Protein AF-A0A7K2YXX1-F1 (afdb_monomer_lite)

Structure (mmCIF, N/CA/C/O backbone):
data_AF-A0A7K2YXX1-F1
#
_entry.id   AF-A0A7K2YXX1-F1
#
loop_
_atom_site.group_PDB
_atom_site.id
_atom_site.type_symbol
_atom_site.label_atom_id
_atom_site.label_alt_id
_atom_site.label_comp_id
_atom_site.label_asym_id
_atom_site.label_entity_id
_atom_site.label_seq_id
_atom_site.pdbx_PDB_ins_code
_atom_site.Cartn_x
_atom_site.Cartn_y
_atom_site.Cartn_z
_atom_site.occupancy
_atom_site.B_iso_or_equiv
_atom_site.auth_seq_id
_atom_site.auth_comp_id
_atom_site.auth_asym_id
_atom_site.auth_atom_id
_atom_site.pdbx_PDB_model_num
ATOM 1 N N . ALA A 1 1 ? -1.522 -7.852 -12.068 1.00 72.75 1 ALA A N 1
ATOM 2 C CA . ALA A 1 1 ? -0.471 -8.752 -11.544 1.00 72.75 1 ALA A CA 1
ATOM 3 C C . ALA A 1 1 ? -0.870 -9.451 -10.232 1.00 72.75 1 ALA A C 1
ATOM 5 O O . ALA A 1 1 ? -1.426 -10.537 -10.309 1.00 72.75 1 ALA A O 1
ATOM 6 N N . TYR A 1 2 ? -0.658 -8.875 -9.033 1.00 79.44 2 TYR A N 1
ATOM 7 C CA . TYR A 1 2 ? -0.924 -9.591 -7.761 1.00 79.44 2 TYR A CA 1
ATOM 8 C C . TYR A 1 2 ? -2.403 -9.956 -7.555 1.00 79.44 2 TYR A C 1
ATOM 10 O O . TYR A 1 2 ? -2.738 -11.125 -7.391 1.00 79.44 2 TYR A O 1
ATOM 18 N N . ARG A 1 3 ? -3.303 -8.967 -7.642 1.00 79.44 3 ARG A N 1
ATOM 19 C CA . ARG A 1 3 ? -4.753 -9.176 -7.473 1.00 79.44 3 ARG A CA 1
ATOM 20 C C . ARG A 1 3 ? -5.341 -10.140 -8.503 1.00 79.44 3 ARG A C 1
ATOM 22 O O . ARG A 1 3 ? -6.215 -10.920 -8.165 1.00 79.44 3 ARG A O 1
ATOM 29 N N . GLU A 1 4 ? -4.883 -10.090 -9.749 1.00 82.38 4 GLU A N 1
ATOM 30 C CA . GLU A 1 4 ? -5.355 -11.009 -10.799 1.00 82.38 4 GLU A CA 1
ATOM 31 C C . GLU A 1 4 ? -4.990 -12.464 -10.486 1.00 82.38 4 GL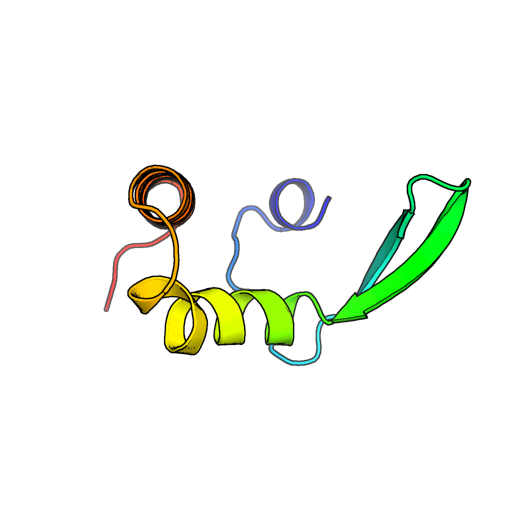U A C 1
ATOM 33 O O . GLU A 1 4 ? -5.758 -13.365 -10.794 1.00 82.38 4 GLU A O 1
ATOM 38 N N . ARG A 1 5 ? -3.837 -12.686 -9.842 1.00 84.00 5 ARG A N 1
ATOM 39 C CA . ARG A 1 5 ? -3.342 -14.015 -9.466 1.00 84.00 5 ARG A CA 1
ATOM 40 C C . ARG A 1 5 ? -3.965 -14.544 -8.176 1.00 84.00 5 ARG A C 1
ATOM 42 O O . ARG A 1 5 ? -4.260 -15.727 -8.081 1.00 84.00 5 ARG A O 1
ATOM 49 N N . VAL A 1 6 ? -4.099 -13.680 -7.176 1.00 82.38 6 VAL A N 1
ATOM 50 C CA . VAL A 1 6 ? -4.444 -14.059 -5.796 1.00 82.38 6 VAL A CA 1
ATOM 51 C C . VAL A 1 6 ? -5.921 -13.776 -5.483 1.00 82.38 6 VAL A C 1
ATOM 53 O O . VAL A 1 6 ? -6.479 -14.279 -4.517 1.00 82.38 6 VAL A O 1
ATOM 56 N N . GLY A 1 7 ? -6.591 -12.984 -6.317 1.00 78.62 7 GLY A N 1
ATOM 57 C CA . GLY A 1 7 ? -7.997 -12.623 -6.168 1.00 78.62 7 GLY A CA 1
ATOM 58 C C . GLY A 1 7 ? -8.245 -11.471 -5.196 1.00 78.62 7 GLY A C 1
ATOM 59 O O . GLY A 1 7 ? -9.262 -10.810 -5.340 1.00 78.62 7 GLY A O 1
ATOM 60 N N . HIS A 1 8 ? -7.317 -11.167 -4.280 1.00 79.31 8 HIS A N 1
ATOM 61 C CA . HIS A 1 8 ? -7.462 -10.120 -3.259 1.00 79.31 8 HIS A CA 1
ATOM 62 C C . HIS A 1 8 ? -6.234 -9.190 -3.158 1.00 79.31 8 HIS A C 1
ATOM 64 O O . HIS A 1 8 ? -5.224 -9.361 -3.845 1.00 79.31 8 HIS A O 1
ATOM 70 N N . LEU A 1 9 ? -6.347 -8.156 -2.314 1.00 78.50 9 LEU A N 1
ATOM 71 C CA . LEU A 1 9 ? -5.300 -7.159 -2.021 1.00 78.50 9 LEU A CA 1
ATOM 72 C C . LEU A 1 9 ? -4.813 -7.222 -0.560 1.00 78.50 9 LEU A C 1
ATOM 74 O O . LEU A 1 9 ? -4.305 -6.234 -0.020 1.00 78.50 9 LEU A O 1
ATOM 78 N N . GLU A 1 10 ? -4.962 -8.378 0.089 1.00 81.25 10 GLU A N 1
ATOM 79 C CA . GLU A 1 10 ? -4.297 -8.644 1.373 1.00 81.25 10 GLU A CA 1
ATOM 80 C C . GLU A 1 10 ? -2.874 -9.096 1.093 1.00 81.25 10 GLU A C 1
ATOM 82 O O . GLU A 1 10 ? -2.574 -10.279 0.959 1.00 81.25 10 GLU A O 1
ATOM 87 N N . VAL A 1 11 ? -2.006 -8.112 0.912 1.00 83.06 11 VAL A N 1
ATOM 88 C CA . VAL A 1 11 ? -0.616 -8.359 0.573 1.00 83.06 11 VAL A CA 1
ATOM 89 C C . VAL A 1 11 ? 0.195 -8.441 1.869 1.00 83.06 11 VAL A C 1
ATOM 91 O O . VAL A 1 11 ? 0.240 -7.444 2.599 1.00 83.06 11 VAL A O 1
ATOM 94 N N . PRO A 1 12 ? 0.860 -9.575 2.169 1.00 85.81 12 PRO A N 1
ATOM 95 C CA . PRO A 1 12 ? 1.735 -9.678 3.330 1.00 85.81 12 PRO A CA 1
ATOM 96 C C . PRO A 1 12 ? 2.821 -8.594 3.294 1.00 85.81 12 PRO A C 1
ATOM 98 O O . PRO A 1 12 ? 3.346 -8.319 2.214 1.00 85.81 12 PRO A O 1
ATOM 101 N N . PRO A 1 13 ? 3.227 -8.005 4.436 1.00 80.56 13 PRO A N 1
ATOM 102 C CA . PRO A 1 13 ? 4.198 -6.909 4.459 1.00 80.56 13 PRO A CA 1
ATOM 103 C C . PRO A 1 13 ? 5.512 -7.210 3.723 1.00 80.56 13 PRO A C 1
ATOM 105 O O . PRO A 1 13 ? 6.068 -6.312 3.103 1.00 80.56 13 PRO A O 1
ATOM 108 N N . GLY A 1 14 ? 5.979 -8.463 3.744 1.00 87.56 14 GLY A N 1
ATOM 109 C CA . GLY A 1 14 ? 7.199 -8.900 3.055 1.00 87.56 14 GLY A CA 1
ATOM 110 C C . GLY A 1 14 ? 7.044 -9.215 1.562 1.00 87.56 14 GLY A C 1
ATOM 111 O O . GLY A 1 14 ? 8.026 -9.600 0.935 1.00 87.56 14 GLY A O 1
ATOM 112 N N . GLN A 1 15 ? 5.848 -9.088 0.978 1.00 89.25 15 GLN A N 1
ATOM 113 C CA . GLN A 1 15 ? 5.640 -9.381 -0.440 1.00 89.25 15 GLN A CA 1
ATOM 114 C C . GLN A 1 15 ? 6.332 -8.332 -1.313 1.00 89.25 15 GLN A C 1
ATOM 116 O O . GLN A 1 15 ? 6.014 -7.137 -1.246 1.00 89.25 15 GLN A O 1
ATOM 121 N N . VAL A 1 16 ? 7.210 -8.820 -2.185 1.00 92.00 16 VAL A N 1
ATOM 122 C CA . VAL A 1 16 ? 7.879 -8.055 -3.237 1.00 92.00 16 VAL A CA 1
ATOM 123 C C . VAL A 1 16 ? 7.331 -8.500 -4.590 1.00 92.00 16 VAL A C 1
ATOM 125 O O . VAL A 1 16 ? 7.139 -9.692 -4.826 1.00 92.00 16 VAL A O 1
ATOM 128 N N . GLU A 1 17 ? 7.063 -7.544 -5.471 1.00 89.81 17 GLU A N 1
ATOM 129 C CA . GLU A 1 17 ? 6.697 -7.792 -6.864 1.00 89.81 17 GLU A CA 1
ATOM 130 C C . GLU A 1 17 ? 7.722 -7.130 -7.780 1.00 89.81 17 GLU A C 1
ATOM 132 O O . GLU A 1 17 ? 8.114 -5.986 -7.551 1.00 89.81 17 GLU A O 1
ATOM 137 N N . ILE A 1 18 ? 8.119 -7.843 -8.832 1.00 90.81 18 ILE A N 1
ATOM 138 C CA . ILE A 1 18 ? 8.985 -7.300 -9.875 1.00 90.81 18 ILE A CA 1
ATOM 139 C C . ILE A 1 18 ? 8.095 -6.568 -10.873 1.00 90.81 18 ILE A C 1
ATOM 141 O O . ILE A 1 18 ? 7.229 -7.178 -11.504 1.00 90.81 18 ILE A O 1
ATOM 145 N N . VAL A 1 19 ? 8.313 -5.268 -11.031 1.00 86.75 19 VAL A N 1
ATOM 146 C CA . VAL A 1 19 ? 7.592 -4.442 -12.004 1.00 86.75 19 VAL A CA 1
ATOM 147 C C . VAL A 1 19 ? 8.554 -3.883 -13.035 1.00 86.75 19 VAL A C 1
ATOM 149 O O . VAL A 1 19 ? 9.713 -3.611 -12.739 1.00 86.75 19 VAL A O 1
ATOM 152 N N . THR A 1 20 ? 8.077 -3.712 -14.263 1.00 90.12 20 THR A N 1
ATOM 153 C CA . THR A 1 20 ? 8.824 -2.981 -15.286 1.00 90.12 20 THR A CA 1
ATOM 154 C C . THR A 1 20 ? 8.518 -1.497 -15.136 1.00 90.12 20 THR A C 1
ATOM 156 O O . THR A 1 20 ? 7.366 -1.083 -15.283 1.00 90.12 20 THR A O 1
ATOM 159 N N . ALA A 1 21 ? 9.539 -0.716 -14.803 1.00 83.75 21 ALA A N 1
ATOM 160 C CA . ALA A 1 21 ? 9.481 0.731 -14.737 1.00 83.75 21 ALA A CA 1
ATOM 161 C C . ALA A 1 21 ? 9.294 1.340 -16.137 1.00 83.75 21 ALA A C 1
ATOM 163 O O . ALA A 1 21 ? 9.404 0.670 -17.168 1.00 83.75 21 ALA A O 1
ATOM 164 N N . PHE A 1 22 ? 8.971 2.632 -16.176 1.00 83.12 22 PHE A N 1
ATOM 165 C CA . PHE A 1 22 ? 8.663 3.348 -17.421 1.00 83.12 22 PHE A CA 1
ATOM 166 C C . PHE A 1 22 ? 9.846 3.394 -18.404 1.00 83.12 22 PHE A C 1
ATOM 168 O O . PHE A 1 22 ? 9.647 3.584 -19.600 1.00 83.12 22 PHE A O 1
ATOM 175 N N . ASP A 1 23 ? 11.063 3.232 -17.894 1.00 91.38 23 ASP A N 1
ATOM 176 C CA . ASP A 1 23 ? 12.326 3.205 -18.629 1.00 91.38 23 ASP A CA 1
ATOM 177 C C . ASP A 1 23 ? 12.728 1.786 -19.082 1.00 91.38 23 ASP A C 1
ATOM 179 O O . ASP A 1 23 ? 13.784 1.599 -19.685 1.00 91.38 23 ASP A O 1
ATOM 183 N N . GLY A 1 24 ? 11.875 0.788 -18.829 1.00 89.94 24 GLY A N 1
ATOM 184 C CA . GLY A 1 24 ? 12.081 -0.603 -19.225 1.00 89.94 24 GLY A CA 1
ATOM 185 C C . GLY A 1 24 ? 12.883 -1.439 -18.226 1.00 89.94 24 GLY A C 1
ATOM 186 O O . GLY A 1 24 ? 13.030 -2.647 -18.440 1.00 89.94 24 GLY A O 1
ATOM 187 N N . TRP A 1 25 ? 13.369 -0.854 -17.129 1.00 90.06 25 TRP A N 1
ATOM 188 C CA . TRP A 1 25 ? 14.100 -1.595 -16.103 1.00 90.06 25 TRP A CA 1
ATOM 189 C C . TRP A 1 25 ? 13.159 -2.362 -15.180 1.00 90.06 25 TRP A C 1
ATOM 191 O O . TRP A 1 25 ? 12.013 -1.978 -14.961 1.00 90.06 25 TRP A O 1
ATOM 201 N N . ARG A 1 26 ? 13.631 -3.497 -14.655 1.00 92.19 26 ARG A N 1
ATOM 202 C CA . ARG A 1 26 ? 12.880 -4.271 -13.662 1.00 92.19 26 ARG A CA 1
ATOM 203 C C . ARG A 1 26 ? 13.264 -3.812 -12.267 1.00 92.19 26 ARG A C 1
ATOM 205 O O . ARG A 1 26 ? 14.446 -3.811 -11.937 1.00 92.19 26 ARG A O 1
ATOM 212 N N . GLU A 1 27 ? 12.263 -3.491 -11.464 1.00 91.56 27 GLU A N 1
ATOM 213 C CA . GLU A 1 27 ? 12.431 -3.038 -10.089 1.00 91.56 27 GLU A CA 1
ATOM 214 C C . GLU A 1 27 ? 11.669 -3.934 -9.118 1.00 91.56 27 GLU A C 1
ATOM 216 O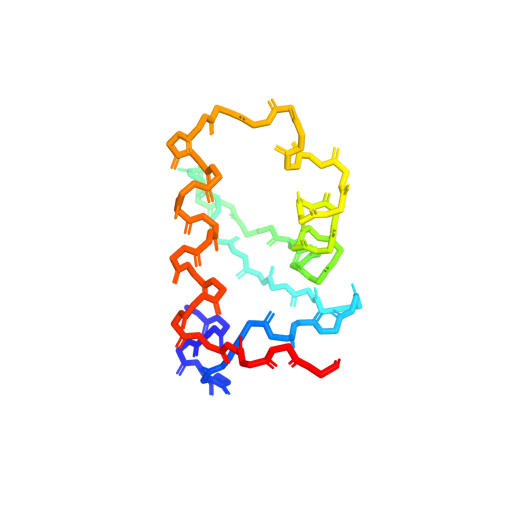 O . GLU A 1 27 ? 10.526 -4.329 -9.369 1.00 91.56 27 GLU A O 1
ATOM 221 N N . ASP A 1 28 ? 12.303 -4.200 -7.979 1.00 91.44 28 ASP A N 1
A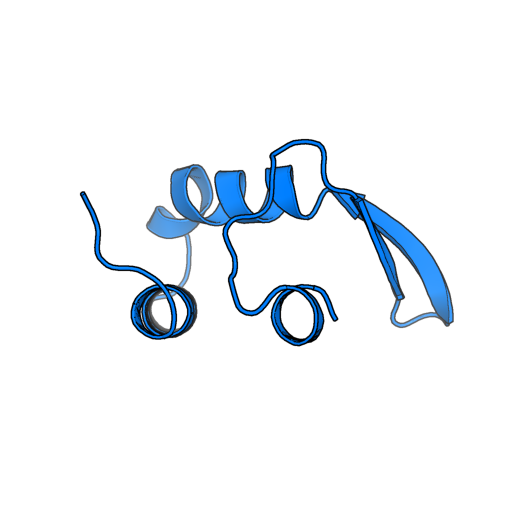TOM 222 C CA . ASP A 1 28 ? 11.696 -4.883 -6.846 1.00 91.44 28 ASP A CA 1
ATOM 223 C C . ASP A 1 28 ? 10.876 -3.885 -6.029 1.00 91.44 28 ASP A C 1
ATOM 225 O O . ASP A 1 28 ? 11.409 -2.994 -5.362 1.00 91.44 28 ASP A O 1
ATOM 229 N N . VAL A 1 29 ? 9.555 -4.044 -6.043 1.00 88.06 29 VAL A N 1
ATOM 230 C CA . VAL A 1 29 ? 8.643 -3.190 -5.284 1.00 88.06 29 VAL A CA 1
ATOM 231 C C . VAL A 1 29 ? 8.070 -3.969 -4.113 1.00 88.06 29 VAL A C 1
ATOM 233 O O . VAL A 1 29 ? 7.338 -4.941 -4.291 1.00 88.06 29 VAL A O 1
ATOM 236 N N . GLY A 1 30 ? 8.352 -3.497 -2.896 1.00 90.69 30 GLY A N 1
ATOM 237 C CA . GLY A 1 30 ? 7.742 -3.988 -1.657 1.00 90.69 30 GLY A CA 1
ATOM 238 C C . GLY A 1 30 ? 6.251 -3.649 -1.590 1.00 90.69 30 GLY A C 1
ATOM 239 O O . GLY A 1 30 ? 5.845 -2.708 -0.902 1.00 90.69 30 GLY A O 1
ATOM 240 N N . LEU A 1 31 ? 5.433 -4.403 -2.324 1.00 88.69 31 LEU A N 1
ATOM 241 C CA . LEU A 1 31 ? 4.007 -4.153 -2.502 1.00 88.69 31 LEU A CA 1
ATOM 242 C C . LEU A 1 31 ? 3.250 -4.186 -1.168 1.00 88.69 31 LEU A C 1
ATOM 244 O O . LEU A 1 31 ? 2.394 -3.333 -0.930 1.00 88.69 31 LEU A O 1
ATOM 248 N N . GLY A 1 32 ? 3.599 -5.113 -0.271 1.00 87.44 32 GLY A N 1
ATOM 249 C CA . GLY A 1 32 ? 2.970 -5.224 1.050 1.00 87.44 32 GLY A CA 1
ATOM 250 C C . GLY A 1 32 ? 3.185 -3.993 1.926 1.00 87.44 32 GLY A C 1
ATOM 251 O O . GLY A 1 32 ? 2.230 -3.408 2.454 1.00 87.44 32 GLY A O 1
ATOM 252 N N . VAL A 1 33 ? 4.438 -3.543 2.030 1.00 89.88 33 VAL A N 1
ATOM 253 C CA . VAL A 1 33 ? 4.788 -2.302 2.736 1.00 89.88 33 VAL A CA 1
ATOM 254 C C . VAL A 1 33 ? 4.107 -1.098 2.091 1.00 89.88 33 VAL A C 1
ATOM 256 O O . VAL A 1 33 ? 3.580 -0.240 2.807 1.00 89.88 33 VAL A O 1
ATOM 259 N N . TRP A 1 34 ? 4.078 -1.024 0.758 1.00 88.56 34 TRP A N 1
ATOM 260 C CA . TRP A 1 34 ? 3.474 0.097 0.040 1.00 88.56 34 TRP A CA 1
ATOM 261 C C . TRP A 1 34 ? 1.967 0.204 0.288 1.00 88.56 34 TRP A C 1
ATOM 263 O O . TRP A 1 34 ? 1.497 1.288 0.641 1.00 88.56 34 TRP A O 1
ATOM 273 N N . ILE A 1 35 ? 1.214 -0.897 0.178 1.00 85.31 35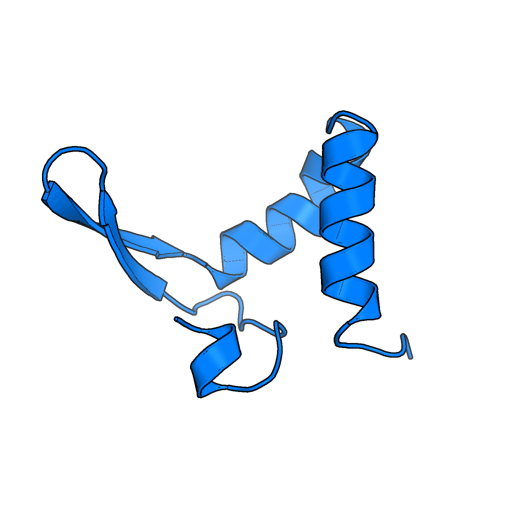 ILE A N 1
ATOM 274 C CA . ILE A 1 35 ? -0.233 -0.913 0.449 1.00 85.31 35 ILE A CA 1
ATOM 275 C C . ILE A 1 35 ? -0.503 -0.516 1.903 1.00 85.31 35 ILE A C 1
ATOM 277 O O . ILE A 1 35 ? -1.295 0.396 2.158 1.00 85.31 35 ILE A O 1
ATOM 281 N N . THR A 1 36 ? 0.208 -1.129 2.853 1.00 86.00 36 THR A N 1
ATOM 282 C CA . THR A 1 36 ? 0.049 -0.850 4.289 1.00 86.00 36 THR 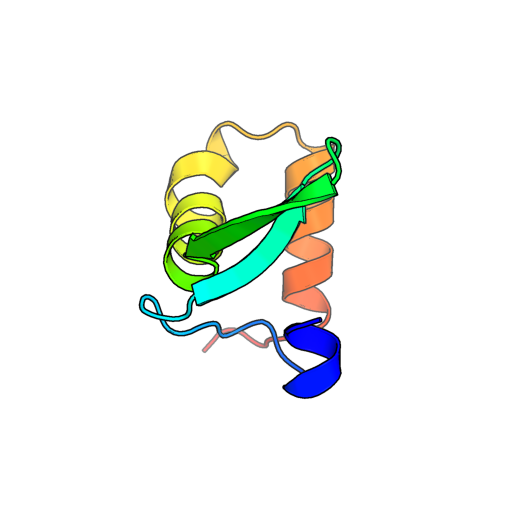A CA 1
ATOM 283 C C . THR A 1 36 ? 0.325 0.620 4.605 1.00 86.00 36 THR A C 1
ATOM 285 O O . THR A 1 36 ? -0.477 1.294 5.255 1.00 86.00 36 THR A O 1
ATOM 288 N N . THR A 1 37 ? 1.434 1.160 4.097 1.00 87.25 37 THR A N 1
ATOM 289 C CA . THR A 1 37 ? 1.832 2.560 4.304 1.00 87.25 37 THR A CA 1
ATOM 290 C C . THR A 1 37 ? 0.858 3.525 3.637 1.00 87.25 37 THR A C 1
ATOM 292 O O . THR A 1 37 ? 0.558 4.589 4.185 1.00 87.25 37 THR A O 1
ATOM 295 N N . THR A 1 38 ? 0.347 3.171 2.459 1.00 86.00 38 THR A N 1
ATOM 296 C CA . THR A 1 38 ? -0.595 4.011 1.721 1.00 86.00 38 THR A CA 1
ATOM 297 C C . THR A 1 38 ? -1.918 4.124 2.469 1.00 86.00 38 THR A C 1
ATOM 299 O O . THR A 1 38 ? -2.374 5.243 2.710 1.00 86.00 38 THR A O 1
ATOM 302 N N . ARG A 1 39 ? -2.471 2.995 2.931 1.00 82.44 39 ARG A N 1
ATOM 303 C CA . ARG A 1 39 ? -3.722 2.952 3.703 1.00 82.44 39 ARG A CA 1
ATOM 304 C C . ARG A 1 39 ? -3.614 3.663 5.054 1.00 82.44 39 ARG A C 1
ATOM 306 O O . ARG A 1 39 ? -4.520 4.404 5.418 1.00 82.44 39 ARG A O 1
ATOM 313 N N . THR A 1 40 ? -2.509 3.476 5.779 1.00 84.56 40 THR A N 1
ATOM 314 C CA . THR A 1 40 ? -2.373 3.968 7.166 1.00 84.56 40 THR A CA 1
ATOM 315 C C . THR A 1 40 ? -1.789 5.377 7.271 1.00 84.56 40 THR A C 1
ATOM 317 O O . THR A 1 40 ? -2.262 6.180 8.069 1.00 84.56 40 THR A O 1
ATOM 320 N N . ARG A 1 41 ? -0.755 5.703 6.485 1.00 81.50 41 ARG A N 1
ATOM 321 C CA . ARG A 1 41 ? 0.030 6.941 6.659 1.00 81.50 41 ARG A CA 1
ATOM 322 C C . ARG A 1 41 ? -0.209 7.978 5.577 1.00 81.50 41 ARG A C 1
ATOM 324 O O . ARG A 1 41 ? -0.094 9.173 5.845 1.00 81.50 41 ARG A O 1
ATOM 331 N N . ARG A 1 42 ? -0.477 7.545 4.343 1.00 82.62 42 ARG A N 1
ATOM 332 C CA . ARG A 1 42 ? -0.616 8.468 3.206 1.00 82.62 42 ARG A CA 1
ATOM 333 C C . ARG A 1 42 ? -2.062 8.869 2.960 1.00 82.62 42 ARG A C 1
ATOM 335 O O . ARG A 1 42 ? -2.266 10.008 2.566 1.00 82.62 42 ARG A O 1
ATOM 342 N N . ARG A 1 43 ? -3.043 8.008 3.262 1.00 82.81 43 ARG A N 1
ATOM 343 C CA . ARG A 1 43 ? -4.481 8.270 3.063 1.00 82.81 43 ARG A CA 1
ATOM 344 C C . ARG A 1 43 ? -4.943 9.659 3.539 1.00 82.81 43 ARG A C 1
ATOM 346 O O . ARG A 1 43 ? -5.561 10.333 2.725 1.00 82.81 43 ARG A O 1
ATOM 353 N N . PRO A 1 44 ? -4.576 10.169 4.735 1.00 85.75 44 PRO A N 1
ATOM 354 C CA . PRO A 1 44 ? -4.996 11.509 5.176 1.00 85.75 44 PRO A CA 1
ATOM 355 C C . PRO A 1 44 ? -4.423 12.665 4.342 1.00 85.75 44 PRO A C 1
ATOM 357 O O . PRO A 1 44 ? -4.926 13.781 4.395 1.00 85.75 44 PRO A O 1
ATOM 360 N N . LYS A 1 45 ? -3.338 12.412 3.604 1.00 87.75 45 LYS A N 1
ATOM 361 C CA . LYS A 1 45 ? -2.620 13.388 2.774 1.00 87.75 45 LYS A CA 1
ATOM 362 C C . LYS A 1 45 ? -2.926 13.223 1.284 1.00 87.75 45 LYS A C 1
ATOM 364 O O . LYS A 1 45 ? -2.365 13.948 0.466 1.00 87.75 45 LYS A O 1
ATOM 369 N N . LEU A 1 46 ? -3.745 12.238 0.913 1.00 85.88 46 LEU A N 1
ATOM 370 C CA . LEU A 1 46 ? -4.084 11.981 -0.478 1.00 85.88 46 LEU A CA 1
ATOM 371 C C . LEU A 1 46 ? -5.251 12.873 -0.923 1.00 85.88 46 LEU A C 1
ATOM 373 O O . LEU A 1 46 ? -6.175 13.110 -0.148 1.00 85.88 46 LEU A O 1
ATOM 377 N N . PRO A 1 47 ? -5.258 13.326 -2.188 1.00 91.06 47 PRO A N 1
ATOM 378 C CA . PRO A 1 47 ? -6.427 13.973 -2.768 1.00 91.06 47 PRO A CA 1
ATOM 379 C C . PRO A 1 47 ? -7.663 13.071 -2.683 1.00 91.06 47 PRO A C 1
ATOM 381 O O . PRO A 1 47 ? -7.552 11.853 -2.843 1.00 91.06 47 PRO A O 1
ATOM 384 N N . ALA A 1 48 ? -8.847 13.667 -2.530 1.00 87.19 48 ALA A N 1
ATOM 385 C CA . ALA A 1 48 ? -10.111 12.936 -2.387 1.00 87.19 48 ALA A CA 1
ATOM 386 C C . ALA A 1 48 ? -10.342 11.899 -3.503 1.00 87.19 48 ALA A C 1
ATOM 388 O O . ALA A 1 48 ? -10.773 10.785 -3.229 1.00 87.19 48 ALA A O 1
ATOM 389 N N . GLN A 1 49 ? -9.965 12.212 -4.747 1.00 88.62 49 GLN A N 1
ATOM 390 C CA . GLN A 1 49 ? -10.070 11.277 -5.875 1.00 88.62 49 GLN A CA 1
ATOM 391 C C . GLN A 1 49 ? -9.195 10.022 -5.697 1.00 88.62 49 GLN A C 1
ATOM 393 O O . GLN A 1 49 ? -9.595 8.922 -6.071 1.00 88.62 49 GLN A O 1
ATOM 398 N N . ARG A 1 50 ? -8.003 10.166 -5.105 1.00 86.50 50 ARG A N 1
ATOM 399 C CA . ARG A 1 50 ? -7.110 9.036 -4.807 1.00 86.50 50 ARG A CA 1
ATOM 400 C C . ARG A 1 50 ? -7.633 8.215 -3.633 1.00 86.50 50 ARG A C 1
ATOM 402 O O . ARG A 1 50 ? -7.512 6.998 -3.671 1.00 86.50 50 ARG A O 1
ATOM 409 N N . ILE A 1 51 ? -8.232 8.865 -2.634 1.00 85.50 51 ILE A N 1
ATOM 410 C CA . ILE A 1 51 ? -8.912 8.174 -1.532 1.00 85.50 51 ILE A CA 1
ATOM 411 C C . ILE A 1 51 ? -10.095 7.369 -2.073 1.00 85.50 51 ILE A C 1
ATOM 413 O O . ILE A 1 51 ? -10.158 6.179 -1.816 1.00 85.50 51 ILE A O 1
ATOM 417 N N . ALA A 1 52 ? -10.951 7.961 -2.908 1.00 85.81 52 ALA A N 1
ATOM 418 C CA . ALA A 1 52 ? -12.079 7.261 -3.521 1.00 85.81 52 ALA A CA 1
ATOM 419 C C . ALA A 1 52 ? -11.636 6.061 -4.376 1.00 85.81 52 ALA A C 1
ATOM 421 O O . ALA A 1 52 ? -12.275 5.014 -4.353 1.00 85.81 52 ALA A O 1
ATOM 422 N N . ALA A 1 53 ? -10.518 6.180 -5.099 1.00 83.19 53 ALA A N 1
ATOM 423 C CA . ALA A 1 53 ? -9.943 5.059 -5.840 1.00 83.19 53 ALA A CA 1
ATOM 424 C C . ALA A 1 53 ? -9.434 3.941 -4.911 1.00 83.19 53 ALA A C 1
ATOM 426 O O . ALA A 1 53 ? -9.629 2.767 -5.213 1.00 83.19 53 ALA A O 1
ATOM 427 N N . LEU A 1 54 ? -8.808 4.289 -3.781 1.00 79.38 54 LEU A N 1
ATOM 428 C CA . LEU A 1 54 ? -8.413 3.316 -2.758 1.00 79.38 54 LEU A CA 1
ATOM 429 C C . LEU A 1 54 ? -9.635 2.659 -2.108 1.00 79.38 54 LEU A C 1
ATOM 431 O O . LEU A 1 54 ? -9.662 1.442 -1.981 1.00 79.38 54 LEU A O 1
ATOM 435 N N . ASP A 1 55 ? -10.662 3.436 -1.779 1.00 82.19 55 ASP A N 1
ATOM 436 C CA . ASP A 1 55 ? -11.901 2.941 -1.180 1.00 82.19 55 ASP A CA 1
ATOM 437 C C . ASP A 1 55 ? -12.652 2.020 -2.144 1.00 82.19 55 ASP A C 1
ATOM 439 O O . ASP A 1 55 ? -13.181 0.999 -1.724 1.00 82.19 55 ASP A O 1
ATOM 443 N N . ALA A 1 56 ? -12.650 2.320 -3.445 1.00 82.81 56 ALA A N 1
ATOM 444 C CA . ALA A 1 56 ? -13.193 1.428 -4.464 1.00 82.81 56 ALA A CA 1
ATOM 445 C C . ALA A 1 56 ? -12.401 0.114 -4.544 1.00 82.81 56 ALA A C 1
ATOM 447 O O . ALA A 1 56 ? -12.999 -0.953 -4.666 1.00 82.81 56 ALA A O 1
ATOM 448 N N . LEU A 1 57 ? -11.068 0.170 -4.444 1.00 75.31 57 LEU A N 1
ATOM 449 C CA . LEU A 1 57 ? -10.221 -1.026 -4.398 1.00 75.31 57 LEU A CA 1
ATOM 450 C C . LEU A 1 57 ? -10.469 -1.862 -3.133 1.00 75.31 57 LEU A C 1
ATOM 452 O O . LEU A 1 57 ? -10.479 -3.090 -3.226 1.00 75.31 57 LEU A O 1
ATOM 456 N N . ASP A 1 58 ? -10.698 -1.215 -1.989 1.00 71.75 58 ASP A N 1
ATOM 457 C CA . ASP A 1 58 ? -11.020 -1.866 -0.715 1.00 71.75 58 ASP A CA 1
ATOM 458 C C . ASP A 1 58 ? -12.440 -2.467 -0.737 1.00 71.75 58 ASP A C 1
ATOM 460 O O . ASP A 1 58 ? -12.633 -3.626 -0.365 1.00 71.75 58 ASP A O 1
ATOM 464 N N . ALA A 1 59 ? -13.427 -1.729 -1.257 1.00 69.56 59 ALA A N 1
ATOM 465 C CA . ALA A 1 59 ? -14.822 -2.158 -1.382 1.00 69.56 59 ALA A CA 1
ATOM 466 C C . ALA A 1 59 ? -15.004 -3.331 -2.352 1.00 69.56 59 ALA A C 1
ATOM 468 O O . ALA A 1 59 ? -15.876 -4.174 -2.150 1.00 69.56 59 ALA A O 1
ATOM 469 N N . LEU A 1 60 ? -14.170 -3.409 -3.392 1.00 67.62 60 LEU A N 1
ATOM 470 C CA . LEU A 1 60 ? -14.175 -4.529 -4.327 1.00 67.62 60 LEU A CA 1
ATOM 471 C C . LEU A 1 60 ? -13.700 -5.839 -3.689 1.00 67.62 60 LEU A C 1
ATOM 473 O O . LEU A 1 60 ? -13.934 -6.875 -4.308 1.00 67.62 60 LEU A O 1
ATOM 477 N N . HIS A 1 61 ? -13.049 -5.821 -2.512 1.00 61.00 61 HIS A N 1
ATOM 478 C CA . HIS A 1 61 ? -12.404 -7.028 -1.990 1.00 61.00 61 HIS A CA 1
ATOM 479 C C . HIS A 1 61 ? -12.447 -7.319 -0.490 1.00 61.00 61 HIS A C 1
ATOM 481 O O . HIS A 1 61 ? -12.146 -8.470 -0.209 1.00 61.00 61 HIS A O 1
ATOM 487 N N . MET A 1 62 ? -12.854 -6.454 0.462 1.00 54.09 62 MET A N 1
ATOM 488 C CA . MET A 1 62 ? -13.053 -6.927 1.857 1.00 54.09 62 MET A CA 1
ATOM 489 C C . MET A 1 62 ? -14.121 -6.235 2.721 1.00 54.09 62 MET A C 1
ATOM 491 O O . MET A 1 62 ? -14.158 -5.017 2.886 1.00 54.09 62 MET A O 1
ATOM 495 N N . ARG A 1 63 ? -14.933 -7.093 3.369 1.00 46.50 63 ARG A N 1
ATOM 496 C CA . ARG A 1 63 ? -15.629 -6.833 4.637 1.00 46.50 63 ARG A CA 1
ATOM 497 C C . ARG A 1 63 ? -14.584 -6.649 5.733 1.00 46.50 63 ARG A C 1
ATOM 499 O O . ARG A 1 63 ? -13.740 -7.516 5.923 1.00 46.50 63 ARG A O 1
ATOM 506 N N . TRP A 1 64 ? -14.706 -5.553 6.463 1.00 42.69 64 TRP A N 1
ATOM 507 C CA . TRP A 1 64 ? -13.995 -5.324 7.711 1.00 42.69 64 TRP A CA 1
ATOM 508 C C . TRP A 1 64 ? -14.601 -6.222 8.800 1.00 42.69 64 TRP A C 1
AT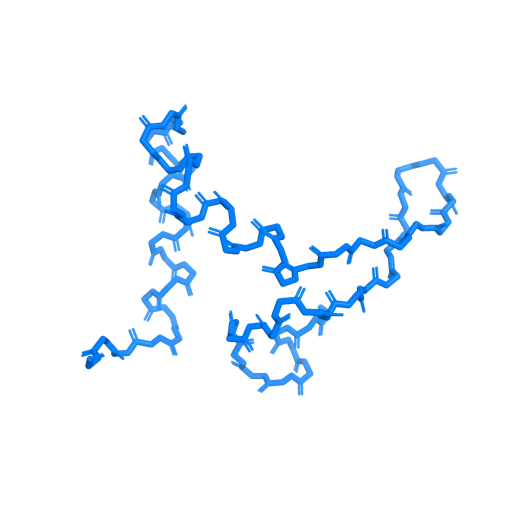OM 510 O O . TRP A 1 64 ? -15.817 -6.187 9.004 1.00 42.69 64 TRP A O 1
ATOM 520 N N . ALA A 1 65 ? -13.767 -7.018 9.466 1.00 38.62 65 ALA A N 1
ATOM 521 C CA . ALA A 1 65 ? -14.002 -7.524 10.816 1.00 38.62 65 ALA A CA 1
ATOM 522 C C . ALA A 1 65 ? -12.871 -6.999 11.703 1.00 38.62 65 ALA A C 1
ATOM 524 O O . ALA A 1 65 ? -11.719 -6.981 11.208 1.00 38.62 65 ALA A O 1
#

Secondary structure (DSSP, 8-state):
-HHHHHSS----TT--EEEE-TTS-EEEE-HHHHHHHIIIIIGGGS-HHHHHHHHHHHHTT----

Radius of gyration: 12.97 Å; chains: 1; bounding box: 30×28×30 Å

Foldseek 3Di:
DVCVVPVALQAAQQDWDWDQDPVRDTDTDSSNVVLVCCVPPCLVVDDPVVVVVNVVRDVSHDDDD

Sequence (65 aa):
AYRERVGHLEVPPGQVEIVTAFDGWREDVGLGVWITTTRTRRRPKLPAQRIAALDALDALHMRWA

pLDDT: mean 81.81, std 11.18, range [38.62, 92.19]